Protein AF-A0A3M2GZ01-F1 (afdb_monomer)

Nearest PDB structures (foldseek):
  8odn-assembly1_B  TM=2.158E-01  e=6.363E+00  Pseudomonas aeruginosa PAO1

Radius of gyration: 14.97 Å; Cα contacts (8 Å, |Δi|>4): 163; chains: 1; bounding box: 38×36×38 Å

pLDDT: mean 94.77, std 7.89, range [45.97, 98.75]

Secondary structure (DSSP, 8-state):
-HHHHHHHHHHHHHHHH-----HHHHHHGGGGT--GGGGTTT-GGGGGGGGHHHHTTT--TTHHHHHHHHHHHHIIIIIIGGGTS-HHHHHHHHHHHHHHHH-HHHHHHTHHHHHHHHHHHHHH--HHHHHHHHHHHHHHHHHHHTT--

Solvent-accessible surface area (backbone atoms only — not comparable to full-atom values): 8025 Å² total; per-residue (Å²): 106,71,67,57,54,49,38,53,49,44,50,47,42,22,67,77,67,70,43,79,81,50,52,55,62,54,33,42,55,57,67,83,76,56,64,72,69,60,48,17,83,85,26,77,50,44,63,52,59,75,49,52,76,70,50,40,82,79,45,63,77,62,40,67,60,48,46,51,41,28,37,19,49,40,46,32,48,51,48,52,44,43,74,82,38,52,52,68,58,44,15,58,60,57,18,52,62,36,36,68,71,72,35,72,72,70,22,58,55,48,28,58,61,41,39,49,39,39,51,50,29,74,75,52,45,15,46,54,37,35,19,48,51,42,31,50,52,51,49,52,45,49,71,64,52,63,77,76,111

Sequence (149 aa):
MAFYSLLLFTLALHKFFSLPNLATAVLLLPLAFLPREGFGLKSPWNFSLLLLPLLYPIHPHNFLGLSLQAFAEEVFFRVYLMRKLSNLTVSILFVFPHVLLYGGLFSWLTFFPSLLFGFVYQKTHSLALVSLLHLFSNILWFELFSKLL

Mean predicted aligned error: 3.18 Å

Structure (mmCIF, N/CA/C/O backbone):
data_AF-A0A3M2GZ01-F1
#
_entry.id   AF-A0A3M2GZ01-F1
#
loop_
_atom_site.group_PDB
_atom_site.id
_atom_site.type_symbol
_atom_site.label_atom_id
_atom_site.label_alt_id
_atom_site.label_comp_id
_atom_site.label_asym_id
_atom_site.label_entity_id
_atom_site.label_seq_id
_atom_site.pdbx_PDB_ins_code
_atom_site.Cartn_x
_atom_site.Cartn_y
_atom_site.Cartn_z
_atom_site.occupancy
_atom_site.B_iso_or_equiv
_atom_site.auth_seq_id
_atom_site.auth_comp_id
_atom_site.auth_asym_id
_atom_site.auth_atom_id
_atom_site.pdbx_PDB_model_num
ATOM 1 N N . MET A 1 1 ? -5.870 -15.555 1.442 1.00 92.81 1 MET A N 1
ATOM 2 C CA . MET A 1 1 ? -4.949 -16.337 0.591 1.00 92.81 1 MET A CA 1
ATOM 3 C C . MET A 1 1 ? -5.371 -16.328 -0.872 1.00 92.81 1 MET A C 1
ATOM 5 O O . MET A 1 1 ? -4.550 -15.914 -1.665 1.00 92.81 1 MET A O 1
ATOM 9 N N . ALA A 1 2 ? -6.625 -16.638 -1.238 1.00 94.88 2 ALA A N 1
ATOM 10 C CA . ALA A 1 2 ? -7.077 -16.593 -2.643 1.00 94.88 2 ALA A CA 1
ATOM 11 C C . ALA A 1 2 ? -6.740 -15.279 -3.385 1.00 94.88 2 ALA A C 1
ATOM 13 O O . ALA A 1 2 ? -6.109 -15.325 -4.434 1.00 94.88 2 ALA A O 1
ATOM 14 N N . PHE A 1 3 ? -7.052 -14.105 -2.814 1.00 96.69 3 PHE A N 1
ATOM 15 C CA . PHE A 1 3 ? -6.688 -12.830 -3.455 1.00 96.69 3 PHE A CA 1
ATOM 16 C C . PHE A 1 3 ? -5.180 -12.579 -3.532 1.00 96.69 3 PHE A C 1
ATOM 18 O O . PHE A 1 3 ? -4.725 -11.879 -4.424 1.00 96.69 3 PHE A O 1
ATOM 25 N N . TYR A 1 4 ? -4.398 -13.148 -2.612 1.00 98.06 4 TYR A N 1
ATOM 26 C CA . TYR A 1 4 ? -2.943 -13.021 -2.655 1.00 98.06 4 TYR A CA 1
ATOM 27 C C . TYR A 1 4 ? -2.364 -13.875 -3.788 1.00 98.06 4 TYR A C 1
ATOM 29 O O . TYR A 1 4 ? -1.522 -13.411 -4.548 1.00 98.06 4 TYR A O 1
ATOM 37 N N . SER A 1 5 ? -2.880 -15.093 -3.967 1.00 98.00 5 SER A N 1
ATOM 38 C CA . SER A 1 5 ? -2.561 -15.923 -5.130 1.00 98.00 5 SER A CA 1
ATOM 39 C C . SER A 1 5 ? -2.984 -15.247 -6.436 1.00 98.00 5 SER A C 1
ATOM 41 O O . SER A 1 5 ? -2.212 -15.251 -7.387 1.00 98.00 5 SER A O 1
ATOM 43 N N . LEU A 1 6 ? -4.164 -14.614 -6.469 1.00 98.06 6 LEU A N 1
ATOM 44 C CA . LEU A 1 6 ? -4.617 -13.829 -7.620 1.00 98.06 6 LEU A CA 1
ATOM 45 C C . LEU A 1 6 ? -3.675 -12.653 -7.908 1.00 98.06 6 LEU A C 1
ATOM 47 O O . LEU A 1 6 ? -3.318 -12.443 -9.061 1.00 98.06 6 LEU A O 1
ATOM 51 N N . LEU A 1 7 ? -3.226 -11.929 -6.877 1.00 98.50 7 LEU A N 1
ATOM 52 C CA . LEU A 1 7 ? -2.240 -10.859 -7.022 1.00 98.50 7 LEU A CA 1
ATOM 53 C C . LEU A 1 7 ? -0.967 -11.390 -7.689 1.00 98.50 7 LEU A C 1
ATOM 55 O O . LEU A 1 7 ? -0.603 -10.908 -8.757 1.00 98.50 7 LEU A O 1
ATOM 59 N N . LEU A 1 8 ? -0.339 -12.424 -7.122 1.00 98.38 8 LEU A N 1
ATOM 60 C CA . LEU A 1 8 ? 0.878 -13.011 -7.695 1.00 98.38 8 LEU A CA 1
ATOM 61 C C . LEU A 1 8 ? 0.661 -13.519 -9.126 1.00 98.38 8 LEU A C 1
ATOM 63 O O . LEU A 1 8 ? 1.517 -13.316 -9.981 1.00 98.38 8 LEU A O 1
ATOM 67 N N . PHE A 1 9 ? -0.493 -14.125 -9.404 1.00 98.06 9 PHE A N 1
ATOM 68 C CA . PHE A 1 9 ? -0.848 -14.580 -10.744 1.00 98.06 9 PHE A CA 1
ATOM 69 C C . PHE A 1 9 ? -0.943 -13.416 -11.737 1.00 98.06 9 PHE A C 1
ATOM 71 O O . PHE A 1 9 ? -0.310 -13.458 -12.788 1.00 98.06 9 PHE A O 1
ATOM 78 N N . THR A 1 10 ? -1.665 -12.343 -11.398 1.00 97.81 10 THR A N 1
ATOM 79 C CA . THR A 1 10 ? -1.772 -11.159 -12.270 1.00 97.81 10 THR A CA 1
ATOM 80 C C . THR A 1 10 ? -0.429 -10.465 -12.492 1.00 97.81 10 THR A C 1
ATOM 82 O O . THR A 1 10 ? -0.145 -10.025 -13.604 1.00 97.81 10 THR A O 1
ATOM 85 N N . LEU A 1 11 ? 0.436 -10.432 -11.476 1.00 97.75 11 LEU A N 1
ATOM 86 C CA . LEU A 1 11 ? 1.792 -9.901 -11.596 1.00 97.75 11 LEU A CA 1
ATOM 87 C C . LEU A 1 11 ? 2.682 -10.772 -12.487 1.00 97.75 11 LEU A C 1
ATOM 89 O O . LEU A 1 11 ? 3.438 -10.237 -13.293 1.00 97.75 11 LEU A O 1
ATOM 93 N N . ALA A 1 12 ? 2.571 -12.099 -12.394 1.00 97.75 12 ALA A N 1
ATOM 94 C CA . ALA A 1 12 ? 3.295 -13.018 -13.268 1.00 97.75 12 ALA A CA 1
ATOM 95 C C . ALA A 1 12 ? 2.834 -12.874 -14.726 1.00 97.75 12 ALA A C 1
ATOM 97 O O . ALA A 1 12 ? 3.660 -12.798 -15.632 1.00 97.75 12 ALA A O 1
ATOM 98 N N . LEU A 1 13 ? 1.522 -12.760 -14.948 1.00 97.88 13 LEU A N 1
ATOM 99 C CA . LEU A 1 13 ? 0.948 -12.479 -16.262 1.00 97.88 13 LEU A CA 1
ATOM 100 C C . LEU A 1 13 ? 1.482 -11.169 -16.857 1.00 97.88 13 LEU A C 1
ATOM 102 O O . LEU A 1 13 ? 1.901 -11.141 -18.012 1.00 97.88 13 LEU A O 1
ATOM 106 N N . HIS A 1 14 ? 1.531 -10.104 -16.058 1.00 97.00 14 HIS A N 1
ATOM 107 C CA . HIS A 1 14 ? 2.126 -8.838 -16.475 1.00 97.00 14 HIS A CA 1
ATOM 108 C C . HIS A 1 14 ? 3.622 -8.988 -16.804 1.00 97.00 14 HIS A C 1
ATOM 110 O O . HIS A 1 14 ? 4.066 -8.565 -17.869 1.00 97.00 14 HIS A O 1
ATOM 116 N N . LYS A 1 15 ? 4.395 -9.634 -15.921 1.00 96.00 15 LYS A N 1
ATOM 117 C CA . LYS A 1 15 ? 5.854 -9.767 -16.045 1.00 96.00 15 LYS A CA 1
ATOM 118 C C . LYS A 1 15 ? 6.287 -10.619 -17.238 1.00 96.00 15 LYS A C 1
ATOM 120 O O . LYS A 1 15 ? 7.234 -10.246 -17.923 1.00 96.00 15 LYS A O 1
ATOM 125 N N . PHE A 1 16 ? 5.641 -11.764 -17.453 1.00 97.44 16 PHE A N 1
ATOM 126 C CA . PHE A 1 16 ? 6.088 -12.767 -18.425 1.00 97.44 16 PHE A CA 1
ATOM 127 C C . PHE A 1 16 ? 5.348 -12.706 -19.762 1.00 97.44 16 PHE A C 1
ATOM 129 O O . PHE A 1 16 ? 5.881 -13.181 -20.760 1.00 97.44 16 PHE A O 1
ATOM 136 N N . PHE A 1 17 ? 4.148 -12.120 -19.797 1.00 97.00 17 PHE A N 1
ATOM 137 C CA . PHE A 1 17 ? 3.311 -12.062 -21.001 1.00 97.00 17 PHE A CA 1
ATOM 138 C C . PHE A 1 17 ? 2.939 -10.630 -21.410 1.00 97.00 17 PHE A C 1
ATOM 140 O O . PHE A 1 17 ? 2.128 -10.450 -22.315 1.00 97.00 17 PHE A O 1
ATOM 147 N N . SER A 1 18 ? 3.502 -9.611 -20.747 1.00 94.44 18 SER A N 1
ATOM 148 C CA . SER A 1 18 ? 3.273 -8.186 -21.044 1.00 94.44 18 SER A CA 1
ATOM 149 C C . SER A 1 18 ? 1.798 -7.764 -21.030 1.00 94.44 18 SER A C 1
ATOM 151 O O . SER A 1 18 ? 1.416 -6.782 -21.665 1.00 94.44 18 SER A O 1
ATOM 153 N N . LEU A 1 19 ? 0.955 -8.489 -20.288 1.00 96.31 19 LEU A N 1
ATOM 154 C CA . LEU A 1 19 ? -0.441 -8.111 -20.077 1.00 96.31 19 LEU A CA 1
ATOM 155 C C . LEU A 1 19 ? -0.535 -6.827 -19.233 1.00 96.31 19 LEU A C 1
ATOM 157 O O . LEU A 1 19 ? 0.399 -6.524 -18.488 1.00 96.31 19 LEU A O 1
ATOM 161 N N . PRO A 1 20 ? -1.638 -6.059 -19.305 1.00 96.06 20 PRO A N 1
ATOM 162 C CA . PRO A 1 20 ? -1.814 -4.871 -18.473 1.00 96.06 20 PRO A CA 1
ATOM 163 C C . PRO A 1 20 ? -1.637 -5.172 -16.979 1.00 96.06 20 PRO A C 1
ATOM 165 O O . PRO A 1 20 ? -2.086 -6.207 -16.484 1.00 96.06 20 PRO A O 1
ATOM 168 N N . ASN A 1 21 ? -1.002 -4.255 -16.245 1.00 94.12 21 ASN A N 1
ATOM 169 C CA . ASN A 1 21 ? -0.822 -4.412 -14.806 1.00 94.12 21 ASN A CA 1
ATOM 170 C C . ASN A 1 21 ? -2.151 -4.164 -14.070 1.00 94.12 21 ASN A C 1
ATOM 172 O O . ASN A 1 21 ? -2.587 -3.025 -13.915 1.00 94.12 21 ASN A O 1
ATOM 176 N N . LEU A 1 22 ? -2.782 -5.243 -13.603 1.00 96.50 22 LEU A N 1
ATOM 177 C CA . LEU A 1 22 ? -4.047 -5.208 -12.863 1.00 96.50 22 LEU A CA 1
ATOM 178 C C . LEU A 1 22 ? -3.863 -5.228 -11.336 1.00 96.50 22 LEU A C 1
ATOM 180 O O . LEU A 1 22 ? -4.848 -5.367 -10.608 1.00 96.50 22 LEU A O 1
ATOM 184 N N . ALA A 1 23 ? -2.632 -5.088 -10.831 1.00 96.06 23 ALA A N 1
ATOM 185 C CA . ALA A 1 23 ? -2.327 -5.249 -9.410 1.00 96.06 23 ALA A CA 1
ATOM 186 C C . ALA A 1 23 ? -3.166 -4.329 -8.522 1.00 96.06 23 ALA A C 1
ATOM 188 O O . ALA A 1 23 ? -3.811 -4.812 -7.597 1.00 96.06 23 ALA A O 1
ATOM 189 N N . THR A 1 24 ? -3.242 -3.033 -8.836 1.00 97.00 24 THR A N 1
ATOM 190 C CA . THR A 1 24 ? -4.034 -2.066 -8.058 1.00 97.00 24 THR A CA 1
ATOM 191 C C . THR A 1 24 ? -5.505 -2.473 -7.972 1.00 97.00 24 THR A C 1
ATOM 193 O O . THR A 1 24 ? -6.098 -2.405 -6.899 1.00 97.00 24 THR A O 1
ATOM 196 N N . ALA A 1 25 ? -6.094 -2.968 -9.066 1.00 97.69 25 ALA A N 1
ATOM 197 C CA . ALA A 1 25 ? -7.475 -3.447 -9.057 1.00 97.69 25 ALA A CA 1
ATOM 198 C C . ALA A 1 25 ? -7.639 -4.677 -8.149 1.00 97.69 25 ALA A C 1
ATOM 200 O O . ALA A 1 25 ? -8.552 -4.716 -7.327 1.00 97.6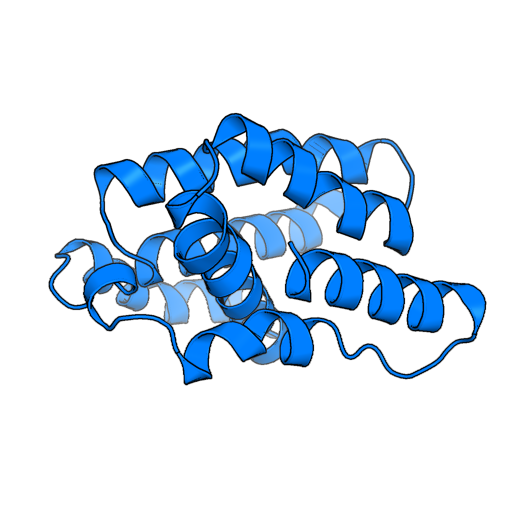9 25 ALA A O 1
ATOM 201 N N . VAL A 1 26 ? -6.724 -5.651 -8.242 1.00 98.12 26 VAL A N 1
ATOM 202 C CA . VAL A 1 26 ? -6.732 -6.854 -7.391 1.00 98.12 26 VAL A CA 1
ATOM 203 C C . VAL A 1 26 ? -6.554 -6.503 -5.912 1.00 98.12 26 VAL A C 1
ATOM 205 O O . VAL A 1 26 ? -7.261 -7.043 -5.060 1.00 98.12 26 VAL A O 1
ATOM 208 N N . LEU A 1 27 ? -5.645 -5.577 -5.604 1.00 98.44 27 LEU A N 1
ATOM 209 C CA . LEU A 1 27 ? -5.372 -5.092 -4.252 1.00 98.44 27 LEU A CA 1
ATOM 210 C C . LEU A 1 27 ? -6.584 -4.382 -3.628 1.00 98.44 27 LEU A C 1
ATOM 212 O O . LEU A 1 27 ? -6.765 -4.435 -2.414 1.00 98.44 27 LEU A O 1
ATOM 216 N N . LEU A 1 28 ? -7.446 -3.773 -4.447 1.00 98.31 28 LEU A N 1
ATOM 217 C CA . LEU A 1 28 ? -8.672 -3.108 -4.000 1.00 98.31 28 LEU A CA 1
ATOM 218 C C . LEU A 1 28 ? -9.887 -4.040 -3.903 1.00 98.31 28 LEU A C 1
ATOM 220 O O . LEU A 1 28 ? -10.864 -3.665 -3.256 1.00 98.31 28 LEU A O 1
ATOM 224 N N . LEU A 1 29 ? -9.845 -5.259 -4.461 1.00 97.56 29 LEU A N 1
ATOM 225 C CA . LEU A 1 29 ? -10.957 -6.223 -4.363 1.00 97.56 29 LEU A CA 1
ATOM 226 C C . LEU A 1 29 ? -11.471 -6.431 -2.929 1.00 97.56 29 LEU A C 1
ATOM 228 O O . LEU A 1 29 ? -12.689 -6.540 -2.757 1.00 97.56 29 LEU A O 1
ATOM 232 N N . PRO A 1 30 ? -10.619 -6.445 -1.879 1.00 95.81 30 PRO A N 1
ATOM 233 C CA . PRO A 1 30 ? -11.106 -6.587 -0.519 1.00 95.81 30 PRO A CA 1
ATOM 234 C C . PRO A 1 30 ? -12.079 -5.516 -0.038 1.00 95.81 30 PRO A C 1
ATOM 236 O O . PRO A 1 30 ? -12.877 -5.797 0.855 1.00 95.81 30 PRO A O 1
ATOM 239 N N . LEU A 1 31 ? -12.083 -4.325 -0.641 1.00 95.62 31 LEU A N 1
ATOM 240 C CA . LEU A 1 31 ? -13.019 -3.261 -0.277 1.00 95.62 31 LEU A CA 1
ATOM 241 C C . LEU A 1 31 ? -14.487 -3.691 -0.372 1.00 95.62 31 LEU A C 1
ATOM 243 O O . LEU A 1 31 ? -15.303 -3.196 0.398 1.00 95.62 31 LEU A O 1
ATOM 247 N N . ALA A 1 32 ? -14.818 -4.642 -1.252 1.00 95.00 32 ALA A N 1
ATOM 248 C CA . ALA A 1 32 ? -16.185 -5.131 -1.425 1.00 95.00 32 ALA A CA 1
ATOM 249 C C . ALA A 1 32 ? -16.763 -5.823 -0.173 1.00 95.00 32 ALA A C 1
ATOM 251 O O . ALA A 1 32 ? -17.978 -5.954 -0.053 1.00 95.00 32 ALA A O 1
ATOM 252 N N . PHE A 1 33 ? -15.916 -6.284 0.753 1.00 94.06 33 PHE A N 1
ATOM 253 C CA . PHE A 1 33 ? -16.345 -7.062 1.923 1.00 94.06 33 PHE A CA 1
ATOM 254 C C . PHE A 1 33 ? -15.576 -6.727 3.214 1.00 94.06 33 PHE A C 1
ATOM 256 O O . PHE A 1 33 ? -15.784 -7.372 4.247 1.00 94.06 33 PHE A O 1
ATOM 263 N N . LEU A 1 34 ? -14.654 -5.759 3.186 1.00 94.50 34 LEU A N 1
ATOM 264 C CA . LEU A 1 34 ? -13.935 -5.326 4.381 1.00 94.50 34 LEU A CA 1
ATOM 265 C C . LEU A 1 34 ? -14.860 -4.534 5.326 1.00 94.50 34 LEU A C 1
ATOM 267 O O . LEU A 1 34 ? -15.564 -3.627 4.885 1.00 94.50 34 LEU A O 1
ATOM 271 N N . PRO A 1 35 ? -14.841 -4.839 6.637 1.00 93.31 35 PRO A N 1
ATOM 272 C CA . PRO A 1 35 ? -15.613 -4.101 7.628 1.00 93.31 35 PRO A CA 1
ATOM 273 C C . PRO A 1 35 ? -15.038 -2.687 7.807 1.00 93.31 35 PRO A C 1
ATOM 275 O O . PRO A 1 35 ? -13.822 -2.486 7.731 1.00 93.31 35 PRO A O 1
ATOM 278 N N . ARG A 1 36 ? -15.911 -1.700 8.052 1.00 91.69 36 ARG A N 1
ATOM 279 C CA . ARG A 1 36 ? -15.545 -0.269 8.123 1.00 91.69 36 ARG A CA 1
ATOM 280 C C . ARG A 1 36 ? -14.554 0.037 9.242 1.00 91.69 36 ARG A C 1
ATOM 282 O O . ARG A 1 36 ? -13.793 0.997 9.153 1.00 91.69 36 ARG A O 1
ATOM 289 N N . GLU A 1 37 ? -14.555 -0.784 10.282 1.00 91.12 37 GLU A N 1
ATOM 290 C CA . GLU A 1 37 ? -13.677 -0.664 11.435 1.00 91.12 37 GLU A CA 1
ATOM 291 C C . GLU A 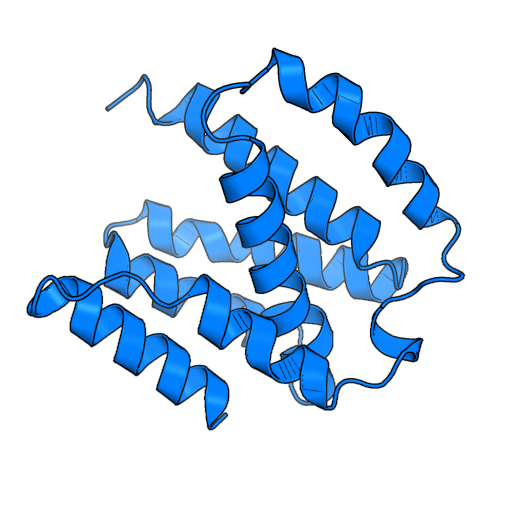1 37 ? -12.219 -0.689 10.981 1.00 91.12 37 GLU A C 1
ATOM 293 O O . GLU A 1 37 ? -11.469 0.209 11.345 1.00 91.12 37 GLU A O 1
ATOM 298 N N . GLY A 1 38 ? -11.843 -1.607 10.084 1.00 91.44 38 GLY A N 1
ATOM 299 C CA . GLY A 1 38 ? -10.463 -1.756 9.608 1.00 91.44 38 GLY A CA 1
ATOM 300 C C . GLY A 1 38 ? -9.885 -0.530 8.887 1.00 91.44 38 GLY A C 1
ATOM 301 O O . GLY A 1 38 ? -8.680 -0.420 8.719 1.00 91.44 38 GLY A O 1
ATOM 302 N N . PHE A 1 39 ? -10.709 0.436 8.487 1.00 95.06 39 PHE A N 1
ATOM 303 C CA . PHE A 1 39 ? -10.222 1.671 7.866 1.00 95.06 39 PHE A CA 1
ATOM 304 C C . PHE A 1 39 ? -9.769 2.705 8.894 1.00 95.06 39 PHE A C 1
ATOM 306 O O . PHE A 1 39 ? -9.049 3.643 8.552 1.00 95.06 39 PHE A O 1
ATOM 313 N N . GLY A 1 40 ? -10.188 2.564 10.156 1.00 94.50 40 GLY A N 1
ATOM 314 C CA . GLY A 1 40 ? -9.730 3.471 11.194 1.00 94.50 40 GLY A CA 1
ATOM 315 C C . GLY A 1 40 ? -10.292 4.880 11.095 1.00 94.50 40 GLY A C 1
ATOM 316 O O . GLY A 1 40 ? -9.623 5.826 11.494 1.00 94.50 40 GLY A O 1
ATOM 317 N N . LEU A 1 41 ? -11.504 5.053 10.557 1.00 93.62 41 LEU A N 1
ATOM 318 C CA . LEU A 1 41 ? -12.065 6.374 10.224 1.00 93.62 41 LEU A CA 1
ATOM 319 C C . LEU A 1 41 ? -12.164 7.339 11.420 1.00 93.62 41 LEU A C 1
ATOM 321 O O . LEU A 1 41 ? -12.141 8.551 11.232 1.00 93.62 41 LEU A O 1
ATOM 325 N N . LYS A 1 42 ? -12.235 6.812 12.648 1.00 95.62 42 LYS A N 1
ATOM 326 C CA . LYS A 1 42 ? -12.268 7.597 13.896 1.00 95.62 42 LYS A CA 1
ATOM 327 C C . LYS A 1 42 ? -10.882 7.903 14.475 1.00 95.62 42 LYS A C 1
ATOM 329 O O . LYS A 1 42 ? -10.794 8.555 15.510 1.00 95.62 42 LYS A O 1
ATOM 334 N N . SER A 1 43 ? -9.811 7.397 13.867 1.00 96.75 43 SER A N 1
ATOM 335 C CA . SER A 1 43 ? -8.458 7.595 14.378 1.00 96.75 43 SER A CA 1
ATOM 336 C C . SER A 1 43 ? -8.038 9.063 14.229 1.00 96.75 43 SER A C 1
ATOM 338 O O . SER A 1 43 ? -8.139 9.604 13.125 1.00 96.75 43 SER A O 1
ATOM 340 N N . PRO A 1 44 ? -7.519 9.716 15.289 1.00 97.06 44 PRO A N 1
ATOM 341 C CA . PRO A 1 44 ? -7.021 11.091 15.190 1.00 97.06 44 PRO A CA 1
ATOM 342 C C . PRO A 1 44 ? -5.836 11.194 14.223 1.00 97.06 44 PRO A C 1
ATOM 344 O O . PRO A 1 44 ? -5.588 12.240 13.635 1.00 97.06 44 PRO A O 1
ATOM 347 N N . TRP A 1 45 ? -5.135 10.090 13.977 1.00 97.56 45 TRP A N 1
ATOM 348 C CA . TRP A 1 45 ? -4.038 10.041 13.021 1.00 97.56 45 TRP A CA 1
ATOM 349 C C . TRP A 1 45 ? -4.480 10.288 11.575 1.00 97.56 45 TRP A C 1
ATOM 351 O O . TRP A 1 45 ? -3.638 10.611 10.748 1.00 97.56 45 TRP A O 1
ATOM 361 N N . ASN A 1 46 ? -5.782 10.243 11.269 1.00 96.81 46 ASN A N 1
ATOM 362 C CA . ASN A 1 46 ? -6.301 10.606 9.948 1.00 96.81 46 ASN A CA 1
ATOM 363 C C . ASN A 1 46 ? -6.056 12.082 9.588 1.00 96.81 46 ASN A C 1
ATOM 365 O O . ASN A 1 46 ? -6.028 12.415 8.403 1.00 96.81 46 ASN A O 1
ATOM 369 N N . PHE A 1 47 ? -5.802 12.956 10.573 1.00 96.62 47 PHE A N 1
ATOM 370 C CA . PHE A 1 47 ? -5.345 14.327 10.316 1.00 96.62 47 PHE A CA 1
ATOM 371 C C . PHE A 1 47 ? -3.997 14.382 9.584 1.00 96.62 47 PHE A C 1
ATOM 373 O O . PHE A 1 47 ? -3.672 15.411 8.996 1.00 96.62 47 PHE A O 1
ATOM 380 N N . SER A 1 48 ? -3.236 13.281 9.529 1.00 95.81 48 SER A N 1
ATOM 381 C CA . SER A 1 48 ? -2.015 13.198 8.725 1.00 95.81 48 SER A CA 1
ATOM 382 C C . SER A 1 48 ? -2.261 13.484 7.242 1.00 95.81 48 SER A C 1
ATOM 384 O O . SER A 1 48 ? -1.354 13.956 6.567 1.00 95.81 48 SER A O 1
ATOM 386 N N . LEU A 1 49 ? -3.477 13.261 6.723 1.00 94.31 49 LEU A N 1
ATOM 387 C CA . LEU A 1 49 ? -3.828 13.572 5.331 1.00 94.31 49 LEU A CA 1
ATOM 388 C C . LEU A 1 49 ? -3.636 15.051 4.978 1.00 94.31 49 LEU A C 1
ATOM 390 O O . LEU A 1 49 ? -3.441 15.369 3.808 1.00 94.31 49 LEU A O 1
ATOM 394 N N . LEU A 1 50 ? -3.614 15.947 5.971 1.00 95.69 50 LEU A N 1
ATOM 395 C CA . LEU A 1 50 ? -3.281 17.360 5.775 1.00 95.69 50 LEU A CA 1
ATOM 396 C C . LEU A 1 50 ? -1.847 17.574 5.261 1.00 95.69 50 LEU A C 1
ATOM 398 O O . LEU A 1 50 ? -1.537 18.653 4.768 1.00 95.69 50 LEU A O 1
ATOM 402 N N . LEU A 1 51 ? -0.983 16.558 5.336 1.00 94.94 51 LEU A N 1
ATOM 403 C CA . LEU A 1 51 ? 0.368 16.587 4.776 1.00 94.94 51 LEU A CA 1
ATOM 404 C C . LEU A 1 51 ? 0.408 16.225 3.282 1.00 94.94 51 LEU A C 1
ATOM 406 O O . LEU A 1 51 ? 1.425 16.476 2.641 1.00 94.94 51 LEU A O 1
ATOM 410 N N . LEU A 1 52 ? -0.665 15.675 2.692 1.00 92.56 52 LEU A N 1
ATOM 411 C CA . LEU A 1 52 ? -0.692 15.318 1.263 1.00 92.56 52 LEU A CA 1
ATOM 412 C C . LEU A 1 52 ? -0.334 16.491 0.331 1.00 92.56 52 LEU A C 1
ATOM 414 O O . LEU A 1 52 ? 0.495 16.285 -0.558 1.00 92.56 52 LEU A O 1
ATOM 418 N N . PRO A 1 53 ? -0.866 17.719 0.523 1.00 93.56 53 PRO A N 1
ATOM 419 C CA . PRO A 1 53 ? -0.497 18.864 -0.308 1.00 93.56 53 PRO A CA 1
ATOM 420 C C . PRO A 1 53 ? 0.986 19.237 -0.220 1.00 93.56 53 PRO A C 1
ATOM 422 O O . PRO A 1 53 ? 1.502 19.852 -1.144 1.00 93.56 53 PRO A O 1
ATOM 425 N N . LEU A 1 54 ? 1.676 18.864 0.863 1.00 93.81 54 LEU A N 1
ATOM 426 C CA . LEU A 1 54 ? 3.112 19.108 1.023 1.00 93.81 54 LEU A CA 1
ATOM 427 C C . LEU A 1 54 ? 3.959 18.078 0.265 1.00 93.81 54 LEU A C 1
ATOM 429 O O . LEU A 1 54 ? 5.081 18.384 -0.124 1.00 93.81 54 LEU A O 1
ATOM 433 N N . LEU A 1 55 ? 3.427 16.873 0.036 1.00 93.62 55 LEU A N 1
ATOM 434 C CA . LEU A 1 55 ? 4.111 15.827 -0.729 1.00 93.62 55 LEU A CA 1
ATOM 435 C C . LEU A 1 55 ? 3.977 16.022 -2.241 1.00 93.62 55 LEU A C 1
ATOM 437 O O . LEU A 1 55 ? 4.878 15.643 -2.986 1.00 93.62 55 LEU A O 1
ATOM 441 N N . TYR A 1 56 ? 2.879 16.627 -2.701 1.00 94.38 56 TYR A N 1
ATOM 442 C CA . TYR A 1 56 ? 2.621 16.816 -4.130 1.00 94.38 56 TYR A CA 1
ATOM 443 C C . TYR A 1 56 ? 3.734 17.589 -4.870 1.00 94.38 56 TYR A C 1
ATOM 445 O O . TYR A 1 56 ? 4.177 17.105 -5.910 1.00 94.38 56 TYR A O 1
ATOM 453 N N . PRO A 1 57 ? 4.259 18.726 -4.362 1.00 94.56 57 PRO A N 1
ATOM 454 C CA . PRO A 1 57 ? 5.339 19.453 -5.030 1.00 94.56 57 PRO A CA 1
ATOM 455 C C . PRO A 1 57 ? 6.656 18.674 -5.132 1.00 94.56 57 PRO A C 1
ATOM 457 O O . PRO A 1 57 ? 7.474 18.999 -5.986 1.00 94.56 57 PRO A O 1
ATOM 460 N N . ILE A 1 58 ? 6.872 17.672 -4.271 1.00 92.44 58 ILE A N 1
ATOM 461 C CA . ILE A 1 58 ? 8.098 16.861 -4.262 1.00 92.44 58 ILE A CA 1
ATOM 462 C C . ILE A 1 58 ? 8.098 15.884 -5.442 1.00 92.44 58 ILE A C 1
ATOM 464 O O . ILE A 1 58 ? 9.128 15.701 -6.079 1.00 92.44 58 ILE A O 1
ATOM 468 N N . HIS A 1 59 ? 6.945 15.279 -5.748 1.00 91.88 59 HIS A N 1
ATOM 469 C CA . HIS A 1 59 ? 6.802 14.319 -6.843 1.00 91.88 59 HIS A CA 1
ATOM 470 C C . HIS A 1 59 ? 5.456 14.500 -7.563 1.00 91.88 59 HIS A C 1
ATOM 472 O O . HIS A 1 59 ? 4.530 13.708 -7.368 1.00 91.88 59 HIS A O 1
ATOM 478 N N . PRO A 1 60 ? 5.306 15.552 -8.389 1.00 92.75 60 PRO A N 1
ATOM 479 C CA . PRO A 1 60 ? 4.024 15.864 -9.024 1.00 92.75 60 PRO A CA 1
ATOM 480 C C . PRO A 1 60 ? 3.659 14.854 -10.122 1.00 92.75 60 PRO A C 1
ATOM 482 O O . PRO A 1 60 ? 2.483 14.611 -10.403 1.00 92.75 60 PRO A O 1
ATOM 485 N N . HIS A 1 61 ? 4.666 14.245 -10.748 1.00 91.50 61 HIS A N 1
ATOM 486 C CA . HIS A 1 61 ? 4.494 13.268 -11.816 1.00 91.50 61 HIS A CA 1
ATOM 487 C C . HIS A 1 61 ? 3.823 12.006 -11.260 1.00 91.50 61 HIS A C 1
ATOM 489 O O . HIS A 1 61 ? 4.315 11.406 -10.316 1.00 91.50 61 HIS A O 1
ATOM 495 N N . ASN A 1 62 ? 2.687 11.589 -11.828 1.00 92.06 62 ASN A N 1
ATOM 496 C CA . ASN A 1 62 ? 1.968 10.380 -11.399 1.00 92.06 62 ASN A CA 1
ATOM 497 C C . ASN A 1 62 ? 1.601 10.330 -9.891 1.00 92.06 62 ASN A C 1
ATOM 499 O O . ASN A 1 62 ? 1.334 9.254 -9.354 1.00 92.06 62 ASN A O 1
ATOM 503 N N . PHE A 1 63 ? 1.529 11.476 -9.199 1.00 95.25 63 PHE A N 1
ATOM 504 C CA . PHE A 1 63 ? 1.262 11.527 -7.754 1.00 95.25 63 PHE A CA 1
ATOM 505 C C . PHE A 1 63 ? -0.019 10.780 -7.360 1.00 95.25 63 PHE A C 1
ATOM 507 O O . PHE A 1 63 ? -0.037 10.028 -6.386 1.00 95.25 63 PHE A O 1
ATOM 514 N N . LEU A 1 64 ? -1.092 10.951 -8.140 1.00 95.31 64 LEU A N 1
ATOM 515 C CA . LEU A 1 64 ? -2.369 10.276 -7.899 1.00 95.31 64 LEU A CA 1
ATOM 516 C C . LEU A 1 64 ? -2.264 8.761 -8.086 1.00 95.31 64 LEU A C 1
ATOM 518 O O . LEU A 1 64 ? -2.819 8.017 -7.282 1.00 95.31 64 LEU A O 1
ATOM 522 N N . GLY A 1 65 ? -1.535 8.304 -9.108 1.00 95.62 65 GLY A N 1
ATOM 523 C CA . GLY A 1 65 ? -1.302 6.880 -9.337 1.00 95.62 65 GLY A CA 1
ATOM 524 C C . GLY A 1 65 ? -0.516 6.255 -8.189 1.00 95.62 65 GL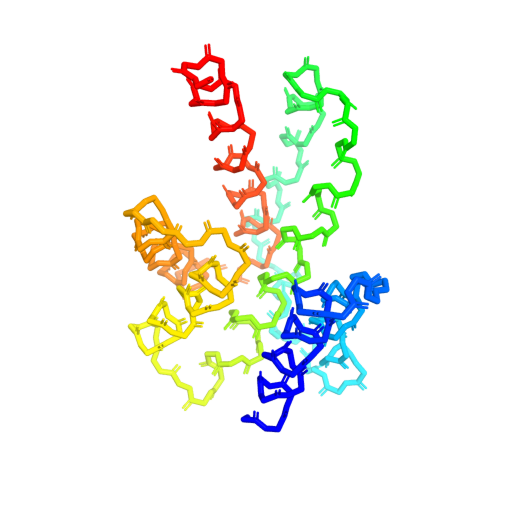Y A C 1
ATOM 525 O O . GLY A 1 65 ? -0.920 5.221 -7.662 1.00 95.62 65 GLY A O 1
ATOM 526 N N . LEU A 1 66 ? 0.541 6.932 -7.734 1.00 95.75 66 LEU A N 1
ATOM 527 C CA . LEU A 1 66 ? 1.356 6.473 -6.612 1.00 95.75 66 LEU A CA 1
ATOM 528 C C . LEU A 1 66 ? 0.581 6.485 -5.287 1.00 95.75 66 LEU A C 1
ATOM 530 O O . LEU A 1 66 ? 0.686 5.548 -4.499 1.00 95.75 66 LEU A O 1
ATOM 534 N N . SER A 1 67 ? -0.244 7.512 -5.069 1.00 97.31 67 SER A N 1
ATOM 535 C CA . SER A 1 67 ? -1.126 7.619 -3.900 1.00 97.31 67 SER A CA 1
ATOM 536 C C . SER A 1 67 ? -2.159 6.495 -3.876 1.00 97.31 67 SER A C 1
ATOM 538 O O . SER A 1 67 ? -2.357 5.855 -2.844 1.00 97.31 67 SER A O 1
ATOM 540 N N . LEU A 1 68 ? -2.801 6.227 -5.018 1.00 97.94 68 LEU A N 1
ATOM 541 C CA . LEU A 1 68 ? -3.783 5.155 -5.152 1.00 97.94 68 LEU A CA 1
ATOM 542 C C . LEU A 1 68 ? -3.139 3.781 -4.959 1.00 97.94 68 LEU A C 1
ATOM 544 O O . LEU A 1 68 ? -3.725 2.929 -4.296 1.00 97.94 68 LEU A O 1
ATOM 548 N N . GLN A 1 69 ? -1.943 3.569 -5.511 1.00 97.94 69 GLN A N 1
ATOM 549 C CA . GLN A 1 69 ? -1.201 2.327 -5.332 1.00 97.94 69 GLN A CA 1
ATOM 550 C C . GLN A 1 69 ? -0.834 2.109 -3.860 1.00 97.94 69 GLN A C 1
ATOM 552 O O . GLN A 1 69 ? -1.158 1.056 -3.317 1.00 97.94 69 GLN A O 1
ATOM 557 N N . ALA A 1 70 ? -0.240 3.107 -3.194 1.00 98.25 70 ALA A N 1
ATOM 558 C CA . ALA A 1 70 ? 0.103 3.022 -1.774 1.00 98.25 70 ALA A CA 1
ATOM 559 C C . ALA A 1 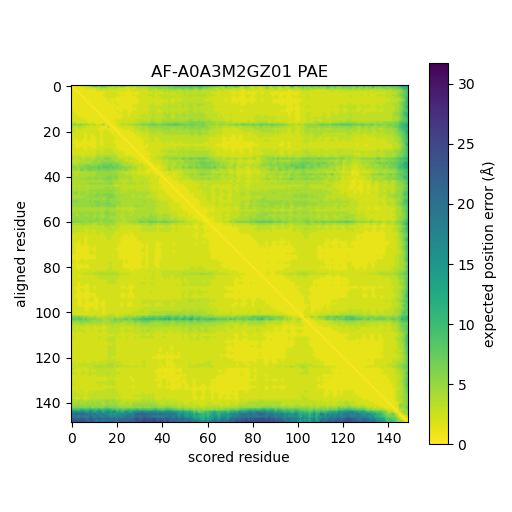70 ? -1.135 2.711 -0.917 1.00 98.25 70 ALA A C 1
ATOM 561 O O . ALA A 1 70 ? -1.110 1.815 -0.077 1.00 98.25 70 ALA A O 1
ATOM 562 N N . PHE A 1 71 ? -2.256 3.385 -1.183 1.00 98.50 71 PHE A N 1
ATOM 563 C CA . PHE A 1 71 ? -3.525 3.093 -0.522 1.00 98.50 71 PHE A CA 1
ATOM 564 C C . PHE A 1 71 ? -4.008 1.656 -0.776 1.00 98.50 71 PHE A C 1
ATOM 566 O O . PHE A 1 71 ? -4.371 0.954 0.168 1.00 98.50 71 PHE A O 1
ATOM 573 N N . ALA A 1 72 ? -4.008 1.203 -2.032 1.00 98.69 72 ALA A N 1
ATOM 574 C CA . ALA A 1 72 ? -4.450 -0.139 -2.403 1.00 98.69 72 ALA A CA 1
ATOM 575 C C . ALA A 1 72 ? -3.608 -1.226 -1.721 1.00 98.69 72 ALA A C 1
ATOM 577 O O . ALA A 1 72 ? -4.148 -2.199 -1.192 1.00 98.69 72 ALA A O 1
ATOM 578 N N . GLU A 1 73 ? -2.290 -1.044 -1.687 1.00 98.75 73 GLU A N 1
ATOM 579 C CA . GLU A 1 73 ? -1.377 -1.943 -0.994 1.00 98.75 73 GLU A CA 1
ATOM 580 C C . GLU A 1 73 ? -1.664 -1.975 0.513 1.00 98.75 73 GLU A C 1
ATOM 582 O O . GLU A 1 73 ? -1.819 -3.056 1.083 1.00 98.75 73 GLU A O 1
ATOM 587 N N . GLU A 1 74 ? -1.848 -0.829 1.172 1.00 98.69 74 GLU A N 1
ATOM 588 C CA . GLU A 1 74 ? -2.129 -0.816 2.612 1.00 98.69 74 GLU A CA 1
ATOM 589 C C . GLU A 1 74 ? -3.523 -1.379 2.959 1.00 98.69 74 GLU A C 1
ATOM 591 O O . GLU A 1 74 ? -3.665 -2.094 3.959 1.00 98.69 74 GLU A O 1
ATOM 596 N N . VAL A 1 75 ? -4.538 -1.177 2.106 1.00 98.62 75 VAL A N 1
ATOM 597 C CA . VAL A 1 75 ? -5.837 -1.874 2.209 1.00 98.62 75 VAL A CA 1
ATOM 598 C C . VAL A 1 75 ? -5.624 -3.386 2.189 1.00 98.62 75 VAL A C 1
ATOM 600 O O . VAL A 1 75 ? -6.135 -4.116 3.044 1.00 98.62 75 VAL A O 1
ATOM 603 N N . PHE A 1 76 ? -4.856 -3.877 1.224 1.00 98.69 76 PHE A N 1
ATOM 604 C CA . PHE A 1 76 ? -4.682 -5.306 1.031 1.00 98.69 76 PHE A CA 1
ATOM 605 C C . PHE A 1 76 ? -3.836 -5.950 2.134 1.00 98.69 76 PHE A C 1
ATOM 607 O O . PHE A 1 76 ? -4.220 -6.958 2.735 1.00 98.69 76 PHE A O 1
ATOM 614 N N . PHE A 1 77 ? -2.672 -5.380 2.421 1.00 98.69 77 PHE A N 1
ATOM 615 C CA . PHE A 1 77 ? -1.716 -5.978 3.338 1.00 98.69 77 PHE A CA 1
ATOM 616 C C . PHE A 1 77 ? -2.093 -5.707 4.796 1.00 98.69 77 PHE A C 1
ATOM 618 O O . PHE A 1 77 ? -2.104 -6.650 5.590 1.00 98.69 77 PHE A O 1
ATOM 625 N N . ARG A 1 78 ? -2.479 -4.479 5.167 1.00 98.38 78 ARG A N 1
ATOM 626 C CA . ARG A 1 78 ? -2.754 -4.142 6.579 1.00 98.38 78 ARG A CA 1
ATOM 627 C C . ARG A 1 78 ? -4.191 -4.382 6.972 1.00 98.38 78 ARG A C 1
ATOM 629 O O . ARG A 1 78 ? -4.451 -4.971 8.016 1.00 98.38 78 ARG A O 1
ATOM 636 N N . VAL A 1 79 ? -5.136 -3.966 6.138 1.00 97.94 79 VAL A N 1
ATOM 637 C CA . VAL A 1 79 ? -6.551 -4.083 6.507 1.00 97.94 79 VAL A CA 1
ATOM 638 C C . VAL A 1 79 ? -7.087 -5.479 6.212 1.00 97.94 79 VAL A C 1
ATOM 640 O O . VAL A 1 79 ? -7.858 -6.014 7.003 1.00 97.94 79 VAL A O 1
ATOM 643 N N . TYR A 1 80 ? -6.679 -6.108 5.108 1.00 98.06 80 TYR A N 1
ATOM 644 C CA . TYR A 1 80 ? -7.164 -7.439 4.742 1.00 98.06 80 TYR A CA 1
ATOM 645 C C . TYR A 1 80 ? -6.303 -8.586 5.293 1.00 98.06 80 TYR A C 1
ATOM 647 O O . TYR A 1 80 ? -6.823 -9.413 6.048 1.00 98.06 80 TYR A O 1
ATOM 655 N N . LEU A 1 81 ? -5.012 -8.670 4.955 1.00 98.19 81 LEU A N 1
ATOM 656 C CA . LEU A 1 81 ? -4.186 -9.822 5.343 1.00 98.19 81 LEU A CA 1
ATOM 657 C C . LEU A 1 81 ? -3.869 -9.868 6.845 1.00 98.19 81 LEU A C 1
ATOM 659 O O . LEU A 1 81 ? -3.978 -10.945 7.440 1.00 98.19 81 LEU A O 1
ATOM 663 N N . MET A 1 82 ? -3.554 -8.736 7.488 1.00 97.81 82 MET A N 1
ATOM 664 C CA . MET A 1 82 ? -3.238 -8.726 8.930 1.00 97.81 82 MET A CA 1
ATOM 665 C C . MET A 1 82 ? -4.434 -9.056 9.838 1.00 97.81 82 MET A C 1
ATOM 667 O O . MET A 1 82 ? -4.252 -9.272 11.031 1.00 97.81 82 MET A O 1
ATOM 671 N N . ARG A 1 83 ? -5.657 -9.188 9.302 1.00 95.62 83 ARG A N 1
ATOM 672 C CA . ARG A 1 83 ? -6.791 -9.751 10.064 1.00 95.62 83 ARG A CA 1
ATOM 673 C C . ARG A 1 83 ? -6.601 -11.224 10.410 1.00 95.62 83 ARG A C 1
ATOM 675 O O . ARG A 1 83 ? -7.240 -11.713 11.334 1.00 95.62 83 ARG A O 1
ATOM 682 N N . LYS A 1 84 ? -5.805 -11.944 9.618 1.00 96.50 84 LYS A N 1
ATOM 683 C CA . LYS A 1 84 ? -5.588 -13.392 9.760 1.00 96.50 84 LYS A CA 1
ATOM 684 C C . LYS A 1 84 ? -4.127 -13.758 9.989 1.00 96.50 84 LYS A C 1
ATOM 686 O O . LYS A 1 84 ? -3.846 -14.892 10.354 1.00 96.50 84 LYS A O 1
ATOM 691 N N . LEU A 1 85 ? -3.208 -12.835 9.725 1.00 98.31 85 LEU A N 1
ATOM 692 C CA . LEU A 1 85 ? -1.771 -13.073 9.723 1.00 98.31 85 LEU A CA 1
ATOM 693 C C . LEU A 1 85 ? -1.057 -12.041 10.596 1.00 98.31 85 LEU A C 1
ATOM 695 O O . LEU A 1 85 ? -1.524 -10.918 10.764 1.00 98.31 85 LEU A O 1
ATOM 699 N N . SER A 1 86 ? 0.107 -12.413 11.122 1.00 98.50 86 SER A N 1
ATOM 700 C CA . SER A 1 86 ? 0.954 -11.478 11.866 1.00 98.50 86 SER A CA 1
ATOM 701 C C . SER A 1 86 ? 1.558 -10.412 10.943 1.00 98.50 86 SER A C 1
ATOM 703 O O . SER A 1 86 ? 1.737 -10.648 9.746 1.00 98.50 86 SER A O 1
ATOM 705 N N . ASN A 1 87 ? 1.946 -9.261 11.502 1.00 98.75 87 ASN A N 1
ATOM 706 C CA . ASN A 1 87 ? 2.671 -8.223 10.759 1.00 98.75 87 ASN A CA 1
ATOM 707 C C . ASN A 1 87 ? 3.959 -8.770 10.111 1.00 98.75 87 ASN A C 1
ATOM 709 O O . ASN A 1 87 ? 4.249 -8.477 8.952 1.00 98.75 87 ASN A O 1
ATOM 713 N N . LEU A 1 88 ? 4.696 -9.624 10.831 1.00 98.75 88 LEU A N 1
ATOM 714 C CA . LEU A 1 88 ? 5.903 -10.267 10.313 1.00 98.75 88 LEU A CA 1
ATOM 715 C C . LEU A 1 88 ? 5.592 -11.097 9.061 1.00 98.75 88 LEU A C 1
ATOM 717 O O . LEU A 1 88 ? 6.229 -10.919 8.027 1.00 98.75 88 LEU A O 1
ATOM 721 N N . THR A 1 89 ? 4.570 -11.955 9.130 1.00 98.69 89 THR A N 1
ATOM 722 C CA . THR A 1 89 ? 4.146 -12.787 7.995 1.00 98.69 89 THR A CA 1
ATOM 723 C C . THR A 1 89 ? 3.704 -11.929 6.815 1.00 98.69 89 THR A C 1
ATOM 725 O O . THR A 1 89 ? 4.128 -12.172 5.690 1.00 98.69 89 THR A O 1
ATOM 728 N N . VAL A 1 90 ? 2.882 -10.906 7.053 1.00 98.75 90 VAL A N 1
ATOM 729 C CA . VAL A 1 90 ? 2.412 -10.000 5.996 1.00 98.75 90 VAL A CA 1
ATOM 730 C C . VAL A 1 90 ? 3.570 -9.238 5.362 1.00 98.75 90 VAL A C 1
ATOM 732 O O . VAL A 1 90 ? 3.573 -9.063 4.150 1.00 98.75 90 VAL A O 1
ATOM 735 N N . SER A 1 91 ? 4.577 -8.850 6.141 1.00 98.69 91 SER A N 1
ATOM 736 C CA . SER A 1 91 ? 5.754 -8.154 5.619 1.00 98.69 91 SER A CA 1
ATOM 737 C C . SER A 1 91 ? 6.654 -9.052 4.781 1.00 98.69 91 SER A C 1
ATOM 739 O O . SER A 1 91 ? 7.184 -8.594 3.778 1.00 98.69 91 SER A O 1
ATOM 741 N N . ILE A 1 92 ? 6.754 -10.345 5.103 1.00 98.62 92 ILE A N 1
ATOM 742 C CA . ILE A 1 92 ? 7.379 -11.330 4.204 1.00 98.62 92 ILE A CA 1
ATOM 743 C C . ILE A 1 92 ? 6.560 -11.455 2.911 1.00 98.62 92 ILE A C 1
ATOM 745 O O . ILE A 1 92 ? 7.113 -11.411 1.816 1.00 98.62 92 ILE A O 1
ATOM 749 N N . LEU A 1 93 ? 5.230 -11.559 3.014 1.00 98.56 93 LEU A N 1
ATOM 750 C CA . LEU A 1 93 ? 4.352 -11.658 1.842 1.00 98.56 93 LEU A CA 1
ATOM 751 C C . LEU A 1 93 ? 4.379 -10.403 0.958 1.00 98.56 93 LEU A C 1
ATOM 753 O O . 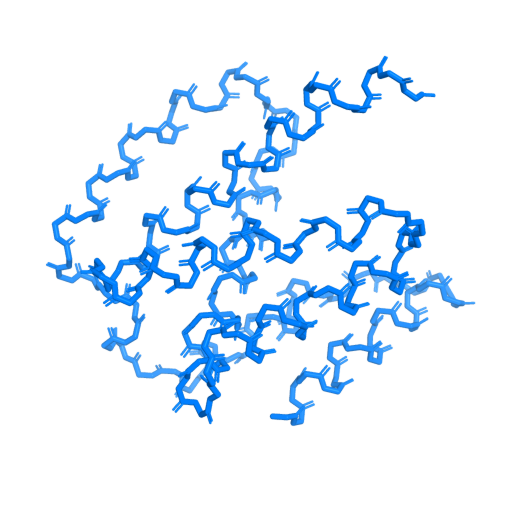LEU A 1 93 ? 4.156 -10.515 -0.247 1.00 98.56 93 LEU A O 1
ATOM 757 N N . PHE A 1 94 ? 4.649 -9.232 1.533 1.00 98.44 94 PHE A N 1
ATOM 758 C CA . PHE A 1 94 ? 4.784 -7.965 0.817 1.00 98.44 94 PHE A CA 1
ATOM 759 C C . PHE A 1 94 ? 6.003 -7.945 -0.119 1.00 98.44 94 PHE A C 1
ATOM 761 O O . PHE A 1 94 ? 5.958 -7.340 -1.189 1.00 98.44 94 PHE A O 1
ATOM 768 N N . VAL A 1 95 ? 7.067 -8.671 0.235 1.00 98.44 95 VAL A N 1
ATOM 769 C CA . VAL A 1 95 ? 8.300 -8.749 -0.563 1.00 98.44 95 VAL A CA 1
ATOM 770 C C . VAL A 1 95 ? 8.087 -9.496 -1.880 1.00 98.44 95 VAL A C 1
ATOM 772 O O . VAL A 1 95 ? 8.621 -9.091 -2.911 1.00 98.44 95 VAL A O 1
ATOM 775 N N . PHE A 1 96 ? 7.304 -10.579 -1.887 1.00 97.94 96 PHE A N 1
ATOM 776 C CA . PHE A 1 96 ? 7.200 -11.444 -3.070 1.00 97.94 96 PHE A CA 1
ATOM 777 C C . PHE A 1 96 ? 6.667 -10.741 -4.335 1.00 97.94 96 PHE A C 1
ATOM 779 O O . PHE A 1 96 ? 7.288 -10.922 -5.382 1.00 97.94 96 PHE A O 1
ATOM 786 N N . PRO A 1 97 ? 5.601 -9.912 -4.289 1.00 97.62 97 PRO A N 1
ATOM 787 C CA . PRO A 1 97 ? 5.197 -9.073 -5.422 1.00 97.62 97 PRO A CA 1
ATOM 788 C C . PRO A 1 97 ? 6.336 -8.226 -6.003 1.00 97.62 97 PRO A C 1
ATOM 790 O O . PRO A 1 97 ? 6.492 -8.155 -7.221 1.00 97.62 97 PRO A O 1
ATOM 793 N N . HIS A 1 98 ? 7.158 -7.629 -5.137 1.00 96.25 98 HIS A N 1
ATOM 794 C CA . HIS A 1 98 ? 8.273 -6.774 -5.538 1.00 96.25 98 HIS A CA 1
ATOM 795 C C . HIS A 1 98 ? 9.388 -7.584 -6.197 1.00 96.25 98 HIS A C 1
ATOM 797 O O . HIS A 1 98 ? 9.852 -7.232 -7.279 1.00 96.25 98 HIS A O 1
ATOM 803 N N . VAL A 1 99 ? 9.763 -8.716 -5.595 1.00 96.56 99 VAL A N 1
ATOM 804 C CA . VAL A 1 99 ? 10.769 -9.627 -6.161 1.00 96.56 99 VAL A CA 1
ATOM 805 C C . VAL A 1 99 ? 10.321 -10.158 -7.522 1.00 96.56 99 VAL A C 1
ATOM 807 O O . VAL A 1 99 ? 11.134 -10.227 -8.440 1.00 96.56 99 VAL A O 1
ATOM 810 N N . LEU A 1 100 ? 9.038 -10.490 -7.679 1.00 96.50 100 LEU A N 1
ATOM 811 C CA . LEU A 1 100 ? 8.480 -10.973 -8.941 1.00 96.50 100 LEU A CA 1
ATOM 812 C C . LEU A 1 100 ? 8.544 -9.913 -10.053 1.00 96.50 100 LEU A C 1
ATOM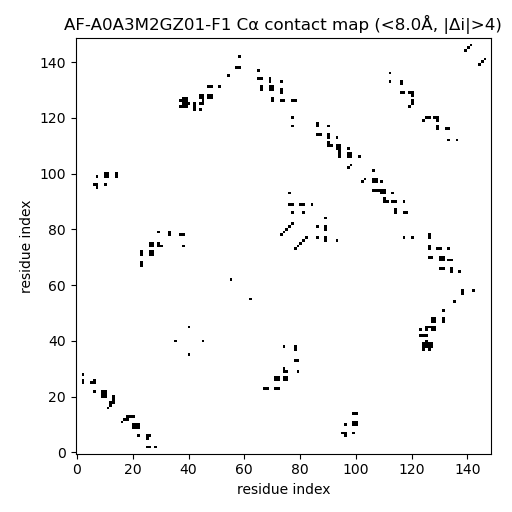 814 O O . LEU A 1 100 ? 8.897 -10.229 -11.189 1.00 96.50 100 LEU A O 1
ATOM 818 N N . LEU A 1 101 ? 8.208 -8.660 -9.739 1.00 93.44 101 LEU A N 1
ATOM 819 C CA . LEU A 1 101 ? 8.187 -7.576 -10.721 1.00 93.44 101 LEU A CA 1
ATOM 820 C C . LEU A 1 101 ? 9.584 -7.058 -11.070 1.00 93.44 101 LEU A C 1
ATOM 822 O O . LEU A 1 101 ? 9.932 -6.957 -12.251 1.00 93.44 101 LEU A O 1
ATOM 826 N N . TYR A 1 102 ? 10.376 -6.727 -10.054 1.00 91.12 102 TYR A N 1
ATOM 827 C CA . TYR A 1 102 ? 11.607 -5.952 -10.211 1.00 91.12 102 TYR A CA 1
ATOM 828 C C . TYR A 1 102 ? 12.867 -6.795 -10.011 1.00 91.12 102 TYR A C 1
ATOM 830 O O . TYR A 1 102 ? 13.898 -6.511 -10.615 1.00 91.12 102 TYR A O 1
ATOM 838 N N . GLY A 1 103 ? 12.789 -7.857 -9.207 1.00 90.00 103 GLY A N 1
ATOM 839 C CA . GLY A 1 103 ? 13.955 -8.645 -8.813 1.00 90.00 103 GLY A CA 1
ATOM 840 C C . GLY A 1 103 ? 14.967 -7.845 -7.979 1.00 90.00 103 GLY A C 1
ATOM 841 O O . GLY A 1 103 ? 14.682 -6.754 -7.484 1.00 90.00 103 GLY A O 1
ATOM 842 N N . GLY A 1 104 ? 16.162 -8.410 -7.796 1.00 89.44 104 GLY A N 1
ATOM 843 C CA . GLY A 1 104 ? 17.284 -7.742 -7.126 1.00 89.44 104 GLY A CA 1
ATOM 844 C C . GLY A 1 104 ? 17.138 -7.559 -5.609 1.00 89.44 104 GLY A C 1
ATOM 845 O O . GLY A 1 104 ? 16.108 -7.863 -5.006 1.00 89.44 104 GLY A O 1
ATOM 846 N N . LEU A 1 105 ? 18.207 -7.058 -4.981 1.00 89.62 105 LEU A N 1
ATOM 847 C CA . LEU A 1 105 ? 18.294 -6.878 -3.526 1.00 89.62 105 LEU A CA 1
ATOM 848 C C . LEU A 1 105 ? 17.304 -5.825 -3.001 1.00 89.62 105 LEU A C 1
ATOM 850 O O . LEU A 1 105 ? 16.725 -6.004 -1.933 1.00 89.62 105 LEU A O 1
ATOM 854 N N . PHE A 1 106 ? 17.061 -4.758 -3.764 1.00 89.38 106 PHE A N 1
ATOM 855 C CA . PHE A 1 106 ? 16.166 -3.673 -3.352 1.00 89.38 106 PHE A CA 1
ATOM 856 C C . PHE A 1 106 ? 14.716 -4.126 -3.150 1.00 89.38 106 PHE A C 1
ATOM 858 O O . PHE A 1 106 ? 14.049 -3.643 -2.238 1.00 89.38 106 PHE A O 1
ATOM 865 N N . SER A 1 107 ? 14.256 -5.128 -3.905 1.00 93.44 107 SER A N 1
ATOM 866 C CA . SER A 1 107 ? 12.937 -5.730 -3.689 1.00 93.44 107 SER A CA 1
ATOM 867 C C . SER A 1 107 ? 12.808 -6.369 -2.306 1.00 93.44 107 SER A C 1
ATOM 869 O O . SER A 1 107 ? 11.759 -6.262 -1.677 1.00 93.44 107 SER A O 1
ATOM 871 N N . TRP A 1 108 ? 13.877 -6.981 -1.788 1.00 95.19 108 TRP A N 1
ATOM 872 C CA . TRP A 1 108 ? 13.887 -7.575 -0.447 1.00 95.19 108 TRP A CA 1
ATOM 873 C C . TRP A 1 108 ? 13.872 -6.525 0.659 1.00 95.19 108 TRP A C 1
ATOM 875 O O . TRP A 1 108 ? 13.279 -6.751 1.713 1.00 95.19 108 TRP A O 1
ATOM 885 N N . LEU A 1 109 ? 14.467 -5.356 0.412 1.00 95.06 109 LEU A N 1
ATOM 886 C CA . LEU A 1 109 ? 14.493 -4.266 1.385 1.00 95.06 109 LEU A CA 1
ATOM 887 C C . LEU A 1 109 ? 13.104 -3.692 1.677 1.00 95.06 109 LEU A C 1
ATOM 889 O O . LEU A 1 109 ? 12.925 -3.127 2.751 1.00 95.06 109 LEU A O 1
ATOM 893 N N . THR A 1 110 ? 12.109 -3.924 0.810 1.00 96.06 110 THR A N 1
ATOM 894 C CA . THR A 1 110 ? 10.697 -3.568 1.062 1.00 96.06 110 THR A CA 1
ATOM 895 C C . THR A 1 110 ? 10.097 -4.264 2.293 1.00 96.06 110 THR A C 1
ATOM 897 O O . THR A 1 110 ? 9.099 -3.793 2.844 1.00 96.06 110 THR A O 1
ATOM 900 N N . PHE A 1 111 ? 10.745 -5.322 2.799 1.00 98.25 111 PHE A N 1
ATOM 901 C CA . PHE A 1 111 ? 10.407 -5.963 4.069 1.00 98.25 111 PHE A CA 1
ATOM 902 C C . PHE A 1 111 ? 10.379 -4.969 5.239 1.00 98.25 111 PHE A C 1
ATOM 904 O O . PHE A 1 111 ? 9.430 -4.959 6.024 1.00 98.25 111 PHE A O 1
ATOM 911 N N . PHE A 1 112 ? 11.407 -4.122 5.356 1.00 97.81 112 PHE A N 1
ATOM 912 C CA . PHE A 1 112 ? 11.575 -3.208 6.487 1.00 97.81 112 PHE A CA 1
ATOM 913 C C . PHE A 1 112 ? 10.517 -2.095 6.547 1.00 97.81 112 PHE A C 1
ATOM 915 O O . PHE A 1 112 ? 9.876 -1.971 7.596 1.00 97.81 112 PHE A O 1
ATOM 922 N N . PRO A 1 113 ? 10.268 -1.308 5.477 1.00 97.75 113 PRO A N 1
ATOM 923 C CA . PRO A 1 113 ? 9.193 -0.326 5.495 1.00 97.75 113 PRO A CA 1
ATOM 924 C C . PRO A 1 113 ? 7.832 -1.003 5.682 1.00 97.75 113 PRO A C 1
ATOM 926 O O . PRO A 1 113 ? 7.045 -0.530 6.495 1.00 97.75 113 PRO A O 1
ATOM 929 N N . SER A 1 114 ? 7.577 -2.168 5.067 1.00 98.56 114 SER A N 1
ATOM 930 C CA . SER A 1 114 ? 6.334 -2.915 5.310 1.00 98.56 114 SER A CA 1
ATOM 931 C C . SER A 1 114 ? 6.141 -3.278 6.787 1.00 98.56 114 SER A C 1
ATOM 933 O O . SER A 1 114 ? 5.037 -3.131 7.321 1.00 98.56 114 SER A O 1
ATOM 935 N N . LEU A 1 115 ? 7.201 -3.739 7.459 1.00 98.75 115 LEU A N 1
ATOM 936 C CA . LEU A 1 115 ? 7.151 -4.090 8.877 1.00 98.75 115 LEU A CA 1
ATOM 937 C C . LEU A 1 115 ? 6.821 -2.865 9.736 1.00 98.75 115 LEU A C 1
ATOM 939 O O . LEU A 1 115 ? 5.989 -2.957 10.645 1.00 98.75 115 LEU A O 1
ATOM 943 N N . LEU A 1 116 ? 7.421 -1.715 9.415 1.00 98.75 116 LEU A N 1
ATOM 944 C CA . LEU A 1 116 ? 7.117 -0.439 10.056 1.00 98.75 116 LEU A CA 1
ATOM 945 C C . LEU A 1 116 ? 5.657 -0.029 9.823 1.00 98.75 116 LEU A C 1
ATOM 947 O O . LEU A 1 116 ? 4.972 0.323 10.781 1.00 98.75 116 LEU A O 1
ATOM 951 N N . PHE A 1 117 ? 5.151 -0.117 8.591 1.00 98.69 117 PHE A N 1
ATOM 952 C CA . PHE A 1 117 ? 3.771 0.259 8.269 1.00 98.69 117 PHE A CA 1
ATOM 953 C C . PHE A 1 117 ? 2.766 -0.591 9.039 1.00 98.69 117 PHE A C 1
ATOM 955 O O . PHE A 1 117 ? 1.839 -0.053 9.643 1.00 98.69 117 PHE A O 1
ATOM 962 N N . GLY A 1 118 ? 2.981 -1.906 9.118 1.00 98.69 118 GLY A N 1
ATOM 963 C CA . GLY A 1 118 ? 2.120 -2.770 9.920 1.00 98.69 118 GLY A CA 1
ATOM 964 C C . GLY A 1 118 ? 2.203 -2.484 11.422 1.00 98.69 118 GLY A C 1
ATOM 965 O O . GLY A 1 118 ? 1.175 -2.524 12.099 1.00 98.69 118 GLY A O 1
ATOM 966 N N . PHE A 1 119 ? 3.376 -2.117 11.950 1.00 98.75 119 PHE A N 1
ATOM 967 C CA . PHE A 1 119 ? 3.506 -1.687 13.346 1.00 98.75 119 PHE A CA 1
ATOM 968 C C . PHE A 1 119 ? 2.736 -0.384 13.606 1.00 98.75 119 PHE A C 1
ATOM 970 O O . PHE A 1 119 ? 1.955 -0.305 14.557 1.00 98.75 119 PHE A O 1
ATOM 977 N N . VAL A 1 120 ? 2.899 0.622 12.740 1.00 98.75 120 VAL A N 1
ATOM 978 C CA . VAL A 1 120 ? 2.175 1.897 12.844 1.00 98.75 120 VAL A CA 1
ATOM 979 C C . VAL A 1 120 ? 0.671 1.667 12.730 1.00 98.75 120 VAL A C 1
ATOM 981 O O . VAL A 1 120 ? -0.083 2.207 13.540 1.00 98.75 120 VAL A O 1
ATOM 984 N N . TYR A 1 121 ? 0.222 0.817 11.803 1.00 98.62 121 TYR A N 1
ATOM 985 C CA . TYR A 1 121 ? -1.188 0.455 11.667 1.00 98.62 121 TYR A CA 1
ATOM 986 C C . TYR A 1 121 ? -1.734 -0.163 12.960 1.00 98.62 121 TYR A C 1
ATOM 988 O O . TYR A 1 121 ? -2.781 0.255 13.442 1.00 98.62 121 TYR A O 1
ATOM 996 N N . GLN A 1 122 ? -1.010 -1.099 13.580 1.00 98.19 122 GLN A N 1
ATOM 997 C CA . GLN A 1 122 ? -1.434 -1.724 14.840 1.00 98.19 122 GLN A CA 1
ATOM 998 C C . GLN A 1 122 ? -1.544 -0.727 16.001 1.00 98.19 122 GLN A C 1
ATOM 1000 O O . GLN A 1 122 ? -2.400 -0.894 16.866 1.00 98.19 122 GLN A O 1
ATOM 1005 N N . LYS A 1 123 ? -0.682 0.297 16.043 1.00 98.38 123 LYS A N 1
ATOM 1006 C CA . LYS A 1 123 ? -0.670 1.301 17.121 1.00 98.38 123 LYS A CA 1
ATOM 1007 C C . LYS A 1 123 ? -1.681 2.420 16.929 1.00 98.38 123 LYS A C 1
ATOM 1009 O O . LYS A 1 123 ? -2.235 2.916 17.904 1.00 98.38 123 LYS A O 1
ATOM 1014 N N . THR A 1 124 ? -1.893 2.836 15.690 1.00 98.12 124 THR A N 1
ATOM 1015 C CA . THR A 1 124 ? -2.700 4.021 15.366 1.00 98.12 124 THR A CA 1
ATOM 1016 C C . THR A 1 124 ? -4.081 3.666 14.852 1.00 98.12 124 THR A C 1
ATOM 1018 O O . THR A 1 124 ? -4.987 4.501 14.896 1.00 98.12 124 THR A O 1
ATOM 1021 N N . HIS A 1 125 ? -4.234 2.439 14.349 1.00 97.38 125 HIS A N 1
ATOM 1022 C CA . HIS A 1 125 ? -5.426 1.947 13.682 1.00 97.38 125 HIS A CA 1
ATOM 1023 C C . HIS A 1 125 ? -5.937 2.957 12.647 1.00 97.38 125 HIS A C 1
ATOM 1025 O O . HIS A 1 125 ? -7.126 3.250 12.603 1.00 97.38 125 HIS A O 1
ATOM 1031 N N . SER A 1 126 ? -5.024 3.561 11.876 1.00 98.25 126 SER A N 1
ATOM 1032 C CA . SER A 1 126 ? -5.316 4.553 10.838 1.00 98.25 126 SER A CA 1
ATOM 1033 C C . SER A 1 126 ? -4.760 4.070 9.510 1.00 98.25 126 SER A C 1
ATOM 1035 O O . SER A 1 126 ? -3.544 4.033 9.320 1.00 98.25 126 SER A O 1
ATOM 1037 N N . LEU A 1 127 ? -5.653 3.729 8.577 1.00 98.19 127 LEU A N 1
ATOM 1038 C CA . LEU A 1 127 ? -5.259 3.413 7.205 1.00 98.19 127 LEU A CA 1
ATOM 1039 C C . LEU A 1 127 ? -4.679 4.645 6.495 1.00 98.19 127 LEU A C 1
ATOM 1041 O O . LEU A 1 127 ? -3.746 4.527 5.704 1.00 98.19 127 LEU A O 1
ATOM 1045 N N . ALA A 1 128 ? -5.220 5.827 6.792 1.00 97.69 128 ALA A N 1
ATOM 1046 C CA . ALA A 1 128 ? -4.790 7.081 6.193 1.00 97.69 128 ALA A CA 1
ATOM 1047 C C . ALA A 1 128 ? -3.320 7.393 6.506 1.00 97.69 128 ALA A C 1
ATOM 1049 O O . ALA A 1 128 ? -2.549 7.685 5.592 1.00 97.69 128 ALA A O 1
ATOM 1050 N N . LEU A 1 129 ? -2.914 7.263 7.775 1.00 98.44 129 LEU A N 1
ATOM 1051 C CA . LEU A 1 129 ? -1.531 7.488 8.184 1.00 98.44 129 LEU A CA 1
ATOM 1052 C C . LEU A 1 129 ? -0.574 6.512 7.500 1.00 98.44 129 LEU A C 1
ATOM 1054 O O . LEU A 1 129 ? 0.449 6.937 6.973 1.00 98.44 129 LEU A O 1
ATOM 1058 N N . VAL A 1 130 ? -0.890 5.217 7.483 1.00 98.50 130 VAL A N 1
ATOM 1059 C CA . VAL A 1 130 ? 0.025 4.227 6.892 1.00 98.50 130 VAL A CA 1
ATOM 1060 C C . VAL A 1 130 ? 0.088 4.323 5.373 1.00 98.50 130 VAL A C 1
ATOM 1062 O O . VAL A 1 130 ? 1.171 4.193 4.817 1.00 98.50 130 VAL A O 1
ATOM 1065 N N . SER A 1 131 ? -1.020 4.669 4.708 1.00 98.50 131 SER A N 1
ATOM 1066 C CA . SER A 1 131 ? -1.025 4.950 3.264 1.00 98.50 131 SER A CA 1
ATOM 1067 C C . SER A 1 131 ? -0.165 6.171 2.936 1.00 98.50 131 SER A C 1
ATOM 1069 O O . SER A 1 131 ? 0.573 6.163 1.956 1.00 98.50 131 SER A O 1
ATOM 1071 N N . LEU A 1 132 ? -0.216 7.208 3.778 1.00 98.25 132 LEU A N 1
ATOM 1072 C CA . LEU A 1 132 ? 0.626 8.392 3.636 1.00 98.25 132 LEU A CA 1
ATOM 1073 C C . LEU A 1 132 ? 2.107 8.080 3.884 1.00 98.25 132 LEU A C 1
ATOM 1075 O O . LEU A 1 132 ? 2.954 8.544 3.128 1.00 98.25 132 LEU A O 1
ATOM 1079 N N . LEU A 1 133 ? 2.428 7.296 4.917 1.00 98.31 133 LEU A N 1
ATOM 1080 C CA . LEU A 1 133 ? 3.803 6.864 5.194 1.00 98.31 133 LEU A CA 1
ATOM 1081 C C . LEU A 1 133 ? 4.364 6.020 4.050 1.00 98.31 133 LEU A C 1
ATOM 1083 O O . LEU A 1 133 ? 5.519 6.198 3.669 1.00 98.31 133 LEU A O 1
ATOM 1087 N N . HIS A 1 134 ? 3.542 5.144 3.478 1.00 98.50 134 HIS A N 1
ATOM 1088 C CA . HIS A 1 134 ? 3.908 4.364 2.309 1.00 98.50 134 HIS A CA 1
ATOM 1089 C C . HIS A 1 134 ? 4.138 5.271 1.094 1.00 98.50 134 HIS A C 1
ATOM 1091 O O . HIS A 1 134 ? 5.210 5.221 0.497 1.00 98.50 134 HIS A O 1
ATOM 1097 N N . LEU A 1 135 ? 3.208 6.177 0.776 1.00 98.00 135 LEU A N 1
ATOM 1098 C CA . LEU A 1 135 ? 3.395 7.160 -0.294 1.00 98.00 135 LEU A CA 1
ATOM 1099 C C . LEU A 1 135 ? 4.690 7.963 -0.108 1.00 98.00 135 LEU A C 1
ATOM 1101 O O . LEU A 1 135 ? 5.470 8.098 -1.046 1.00 98.00 135 LEU A O 1
ATOM 1105 N N . PHE A 1 136 ? 4.947 8.451 1.106 1.00 96.81 136 PHE A N 1
ATOM 1106 C CA . PHE A 1 136 ? 6.174 9.168 1.438 1.00 96.81 136 PHE A CA 1
ATOM 1107 C C . PHE A 1 136 ? 7.422 8.307 1.209 1.00 96.81 136 PHE A C 1
ATOM 1109 O O . PHE A 1 136 ? 8.374 8.766 0.583 1.00 96.81 136 PHE A O 1
ATOM 1116 N N . SER A 1 137 ? 7.402 7.043 1.643 1.00 95.75 137 SER A N 1
ATOM 1117 C CA . SER A 1 137 ? 8.484 6.086 1.392 1.00 95.75 137 SER A CA 1
ATOM 1118 C C . SER A 1 137 ? 8.724 5.868 -0.103 1.00 95.75 137 SER A C 1
ATOM 1120 O O . SER A 1 137 ? 9.876 5.821 -0.526 1.00 95.75 137 SER A O 1
ATOM 1122 N N . ASN A 1 138 ? 7.665 5.772 -0.910 1.00 94.88 138 ASN A N 1
ATOM 1123 C CA . ASN A 1 138 ? 7.792 5.612 -2.356 1.00 94.88 138 ASN A CA 1
ATOM 1124 C C . ASN A 1 138 ? 8.370 6.869 -3.013 1.00 94.88 138 ASN A C 1
ATOM 1126 O O . ASN A 1 138 ? 9.263 6.760 -3.848 1.00 94.88 138 ASN A O 1
ATOM 1130 N N . ILE A 1 139 ? 7.914 8.059 -2.614 1.00 94.69 139 ILE A N 1
ATOM 1131 C CA . ILE A 1 139 ? 8.459 9.332 -3.107 1.00 94.69 139 ILE A CA 1
ATOM 1132 C C . ILE A 1 139 ? 9.949 9.435 -2.776 1.00 94.69 139 ILE A C 1
ATOM 1134 O O . ILE A 1 139 ? 10.752 9.703 -3.664 1.00 94.69 139 ILE A O 1
ATOM 1138 N N . LEU A 1 140 ? 10.341 9.161 -1.528 1.00 92.00 140 LEU A N 1
ATOM 1139 C CA . LEU A 1 140 ? 11.752 9.152 -1.139 1.00 92.00 140 LEU A CA 1
ATOM 1140 C C . LEU A 1 140 ? 12.561 8.141 -1.954 1.00 92.00 140 LEU A C 1
ATOM 1142 O O . LEU A 1 140 ? 13.665 8.456 -2.389 1.00 92.00 140 LEU A O 1
ATOM 1146 N N . TRP A 1 141 ? 12.013 6.946 -2.181 1.00 89.00 141 TRP A N 1
ATOM 1147 C CA . TRP A 1 141 ? 12.658 5.925 -2.999 1.00 89.00 141 TRP A CA 1
ATOM 1148 C C . TRP A 1 141 ? 12.927 6.423 -4.424 1.00 89.00 141 TRP A C 1
ATOM 1150 O O . TRP A 1 141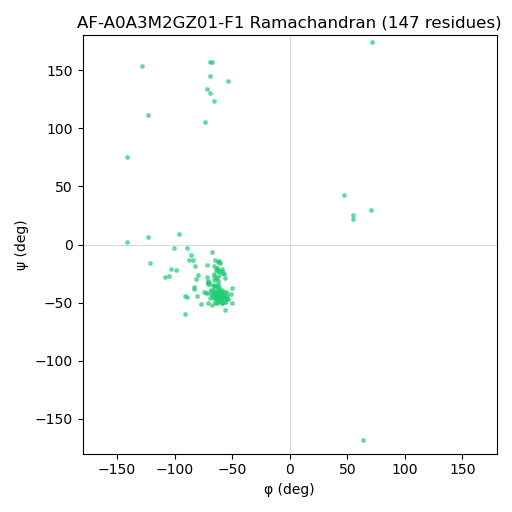 ? 14.060 6.340 -4.902 1.00 89.00 141 TRP A O 1
ATOM 1160 N N . PHE A 1 142 ? 11.913 6.991 -5.084 1.00 88.25 142 PHE A N 1
ATOM 1161 C CA . PHE A 1 142 ? 12.064 7.544 -6.427 1.00 88.25 142 PHE A CA 1
ATOM 1162 C C . PHE A 1 142 ? 13.044 8.719 -6.449 1.00 88.25 142 PHE A C 1
ATOM 1164 O O . PHE A 1 142 ? 13.957 8.727 -7.269 1.00 88.25 142 PHE A O 1
ATOM 1171 N N . GLU A 1 143 ? 12.935 9.677 -5.534 1.00 86.56 143 GLU A N 1
ATOM 1172 C CA . GLU A 1 143 ? 13.782 10.871 -5.577 1.00 86.56 143 GLU A CA 1
ATOM 1173 C C . GLU A 1 143 ? 15.251 10.601 -5.219 1.00 86.56 143 GLU A C 1
ATOM 1175 O O . GLU A 1 143 ? 16.132 11.269 -5.764 1.00 86.56 143 GLU A O 1
ATOM 1180 N N . LEU A 1 144 ? 15.526 9.634 -4.336 1.00 82.12 144 LEU A N 1
ATOM 1181 C CA . LEU A 1 144 ? 16.884 9.326 -3.872 1.00 82.12 144 LEU A CA 1
ATOM 1182 C C . LEU A 1 144 ? 17.580 8.262 -4.722 1.00 82.12 144 LEU A C 1
ATOM 1184 O O . LEU A 1 144 ? 18.752 8.423 -5.046 1.00 82.12 144 LEU A O 1
ATOM 1188 N N . PHE A 1 145 ? 16.888 7.176 -5.073 1.00 69.38 145 PHE A N 1
ATOM 1189 C CA . PHE A 1 145 ? 17.534 5.993 -5.651 1.00 69.38 145 PHE A CA 1
ATOM 1190 C C . PHE A 1 145 ? 17.314 5.846 -7.155 1.00 69.38 145 PHE A C 1
ATOM 1192 O O . PHE A 1 145 ? 18.188 5.303 -7.824 1.00 69.38 145 PHE A O 1
ATOM 1199 N N . SER A 1 146 ? 16.217 6.368 -7.721 1.00 60.84 146 SER A N 1
ATOM 1200 C CA . SER A 1 146 ? 16.014 6.281 -9.180 1.00 60.84 146 SER A CA 1
ATOM 1201 C C . SER A 1 146 ? 16.937 7.203 -9.983 1.00 60.84 146 SER A C 1
ATOM 1203 O O . SER A 1 146 ? 17.130 6.978 -11.167 1.00 60.84 146 SER A O 1
ATOM 1205 N N . LYS A 1 147 ? 17.543 8.211 -9.340 1.00 55.84 147 LYS A N 1
ATOM 1206 C CA . LYS A 1 147 ? 18.541 9.103 -9.957 1.00 55.84 147 LYS A CA 1
ATOM 1207 C C . LYS A 1 147 ? 19.973 8.552 -9.905 1.00 55.84 147 LYS A C 1
ATOM 1209 O O . LYS A 1 147 ? 20.868 9.155 -10.487 1.00 55.84 147 LYS A O 1
ATOM 1214 N N . LEU A 1 148 ? 20.201 7.463 -9.165 1.00 48.69 148 LEU A N 1
ATOM 1215 C CA . LEU A 1 148 ? 21.514 6.828 -8.973 1.00 48.69 148 LEU A CA 1
ATOM 1216 C C . LEU A 1 148 ? 21.718 5.579 -9.853 1.00 48.69 148 LEU A C 1
ATOM 1218 O O . LEU A 1 148 ? 22.797 4.989 -9.813 1.00 48.69 148 LEU A O 1
ATOM 1222 N N . LEU A 1 149 ? 20.698 5.182 -10.619 1.00 45.97 149 LEU A N 1
ATOM 1223 C CA . LEU A 1 149 ? 20.688 4.072 -11.580 1.00 45.97 149 LEU A CA 1
ATOM 1224 C C . LEU A 1 149 ? 20.424 4.613 -12.986 1.00 45.97 149 LEU A C 1
ATOM 1226 O O . LEU A 1 149 ? 20.973 4.016 -13.937 1.00 45.97 149 LEU A O 1
#

Foldseek 3Di:
DVLLVVLLVLLLCCQPVVDDRCNLVSLCVCVVPFDPLLQLPVFPLLCVVVCLVVCCVLPVPCLVVLLSSLLSNLCRLQRPVVVPDPLLVSLVSQLSSQCSNPNDPVSVVSSVLSSVLNVCCVVRVHSNNSSVSSSVVVSCCCVPPVVVD

=== Feature glossary ===
Legend for the data blocks above and below:

— What the protein is —

The amino-acid sequence is the protein's primary structure: the linear order of residues from the N-terminus to the C-terminus, written in one-letter code. Everything else here — the 3D coordinates, th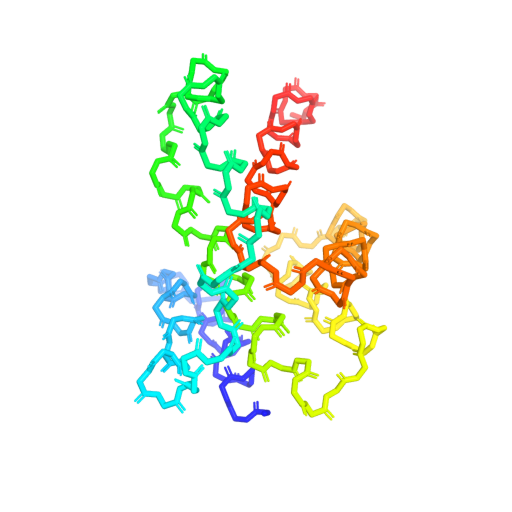e secondary structure, the domain annotations — is ultimately a consequence of this string.

Database cross-references. InterPro integrates a dozen domain/family signature databases into unified entries with residue-range hits. GO terms attach function/process/location labels with evidence codes. CATH codes position the fold in a four-level structural taxonomy. Organism is the NCBI-taxonomy species name.

— Where its atoms are —

The mmCIF block holds the 3D Cartesian coordinates of each backbone atom (N, Cα, C, O) in ångströms. mmCIF is the PDB's canonical archive format — a tagged-loop text representation of the atomic model.

The six renders are orthographic views along the three Cartesian axes in both directions. Representation (cartoon, sticks, or surface) and color scheme (sequence-rainbow or by-chain) vary across proteins so the training set covers all the common visualization conventions.

— Local backbone conformation —

Secondary structure is the local, repeating backbone conformation. DSSP classifies it into eight states by reading the hydrogen-bond network: three helix types (H, G, I), two β types (E, B), two non-regular types (T, S), and unstructured coil (-).

SS3 is a coarse helix/strand/coil call (letters a/b/c) made by the P-SEA algorithm from inter-Cα distances and dihedrals. It is less detailed than DSSP but needs only Cα positions.

Backbone dihedral angles. Every residue except chain termini has a φ (preceding-C → N → Cα → C) and a ψ (N → Cα → C → next-N). They are reported in degrees following the IUPAC sign convention. Secondary structure is essentially a statement about which (φ, ψ) basin each residue occupies.

— Global shape and packing —

The geometric summary reports three shape descriptors. Rg (radius of gyration) measures how spread out the Cα atoms are about their centre of mass; compact globular proteins have small Rg, elongated or unfolded ones large. Cα contacts (<8 Å, |i−j|>4) count long-range residue pairs in spatial proximity — high for tightly packed folds, near zero for rods or random coil. The bounding-box extents give the protein's footprint along x, y, z in Å.

Solvent accessibility: the surface area of each residue that a 1.4 Å water probe can touch, in Å². When only backbone atoms are present the absolute values are lower than full-atom SASA (side chains contribute most of the area) and are flagged as backbone-only.

Plot images: a contact map (which residues are close in 3D, as an N×N binary image), a Ramachandran scatter (backbone torsion angles, revealing secondary-structure composition at a glance), and — for AlphaFold structures — a PAE heatmap (pairwise prediction confidence).

— Structural neighborhood —

Foldseek's 3Di representation compresses backbone geometry into a per-residue letter drawn from a learned twenty-state alphabet. It captures the tertiary interaction pattern around each residue — which residues are packed against it in space, regardless of where they are in sequence.

Structural nearest neighbors (via Foldseek easy-search vs the PDB). Reported per hit: target PDB id, E-value, and alignment TM-score. A TM-score above ~0.5 is the conventional threshold for 'same fold'.

— Confidence and disorder —

pLDDT (predicted Local Distance Difference Test) is AlphaFold's per-residue confidence score, ranging from 0 to 100. Values above 90 indicate high confidence (typically well-packed cores); 70–90 is confident; 50–70 low confidence; below 50 usually means the region is disordered or the prediction is unreliable there. AlphaFold stores pLDDT in the mmCIF B-factor column.

For experimental (PDB) structures, the B-factor (temperature factor) quantifies the positional spread of each atom in the crystal — a combination of thermal vibration and static disorder — in units of Å². High B-factors mark flexible loops or poorly resolved regions; low B-factors mark the rigid, well-ordered core.

Predicted Aligned Error (PAE) is an AlphaFold confidence matrix: entry (i, j) is the expected error in the position of residue j, in ångströms, when the prediction is superimposed on the true structure at residue i. Low PAE within a block of residues means that block is internally rigid and well-predicted; high PAE between two blocks means th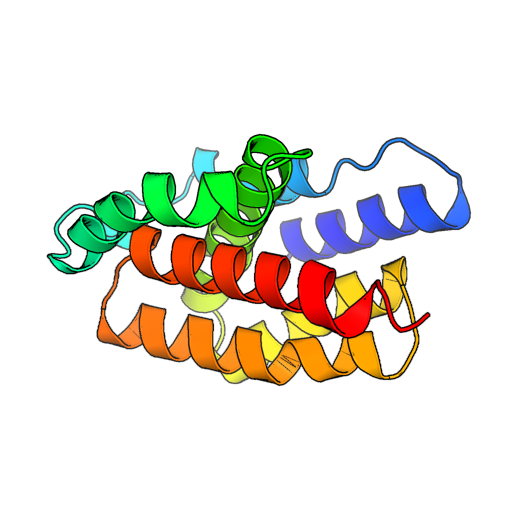eir relative placement is uncertain even if each block individually is confident.